Protein AF-A0A8T5VHR9-F1 (afdb_monomer_lite)

Radius of gyration: 19.84 Å; chains: 1; bounding box: 60×41×48 Å

Structure (mmCIF, N/CA/C/O backbone):
data_AF-A0A8T5VHR9-F1
#
_entry.id   AF-A0A8T5VHR9-F1
#
loop_
_atom_site.group_PDB
_atom_site.id
_atom_site.type_symbol
_atom_site.label_atom_id
_atom_site.label_alt_id
_atom_site.label_comp_id
_atom_site.label_asym_id
_atom_site.label_entity_id
_atom_site.label_seq_id
_atom_site.pdbx_PDB_ins_code
_atom_site.Cartn_x
_atom_site.Cartn_y
_atom_site.Cartn_z
_atom_site.occupancy
_atom_site.B_iso_or_equiv
_atom_site.auth_seq_id
_atom_site.auth_comp_id
_atom_site.auth_asym_id
_atom_site.auth_atom_id
_atom_site.pdbx_PDB_model_num
ATOM 1 N N . MET A 1 1 ? 22.577 -17.891 -25.801 1.00 54.56 1 MET A N 1
ATOM 2 C CA . MET A 1 1 ? 22.037 -17.979 -24.421 1.00 54.56 1 MET A CA 1
ATOM 3 C C . MET A 1 1 ? 21.304 -16.721 -23.945 1.00 54.56 1 MET A C 1
ATOM 5 O O . MET A 1 1 ? 20.215 -16.879 -23.424 1.00 54.56 1 MET A O 1
ATOM 9 N N . ARG A 1 2 ? 21.799 -15.483 -24.141 1.00 61.97 2 ARG A N 1
ATOM 10 C CA . ARG A 1 2 ? 21.153 -14.271 -23.569 1.00 61.97 2 ARG A CA 1
ATOM 11 C C . ARG A 1 2 ? 19.697 -14.005 -24.003 1.00 61.97 2 ARG A C 1
ATOM 13 O O . ARG A 1 2 ? 18.908 -13.608 -23.161 1.00 61.97 2 ARG A O 1
ATOM 20 N N . LYS A 1 3 ? 19.306 -14.286 -25.258 1.00 63.34 3 LYS A N 1
ATOM 21 C CA . LYS A 1 3 ? 17.891 -14.186 -25.691 1.00 63.34 3 LYS A CA 1
ATOM 22 C C . LYS A 1 3 ? 16.967 -15.199 -24.999 1.00 63.34 3 LYS A C 1
ATOM 24 O O . LYS A 1 3 ? 15.803 -14.894 -24.806 1.00 63.34 3 LYS A O 1
ATOM 29 N N . ALA A 1 4 ? 17.483 -16.370 -24.618 1.00 76.88 4 ALA A N 1
ATOM 30 C CA . ALA A 1 4 ? 16.693 -17.409 -23.953 1.00 76.88 4 ALA A CA 1
ATOM 31 C C . ALA A 1 4 ? 16.424 -17.102 -22.468 1.00 76.88 4 ALA A C 1
ATOM 33 O O . ALA A 1 4 ? 15.524 -17.688 -21.886 1.00 76.88 4 ALA A O 1
ATOM 34 N N . LEU A 1 5 ? 17.206 -16.199 -21.862 1.00 82.75 5 LEU A N 1
ATOM 35 C CA . LEU A 1 5 ? 17.073 -15.795 -20.456 1.00 82.75 5 LEU A CA 1
ATOM 36 C C . LEU A 1 5 ? 16.328 -14.459 -20.282 1.00 82.75 5 LEU A C 1
ATOM 38 O O . LEU A 1 5 ? 16.150 -14.003 -19.157 1.00 82.75 5 LEU A O 1
ATOM 42 N N . GLY A 1 6 ? 15.949 -13.807 -21.385 1.00 79.88 6 GLY A N 1
ATOM 43 C CA . GLY A 1 6 ? 15.181 -12.565 -21.370 1.00 79.88 6 GLY A CA 1
ATOM 44 C C . GLY A 1 6 ? 13.677 -12.816 -21.279 1.00 79.88 6 GLY A C 1
ATOM 45 O O . GLY A 1 6 ? 13.203 -13.930 -21.494 1.00 79.88 6 GLY A O 1
ATOM 46 N N . LEU A 1 7 ? 12.922 -11.758 -20.988 1.00 85.50 7 LEU A N 1
ATOM 47 C CA . LEU A 1 7 ? 11.463 -11.805 -21.046 1.00 85.50 7 LEU A CA 1
ATOM 48 C C . LEU A 1 7 ? 10.979 -12.065 -22.483 1.00 85.50 7 LEU A C 1
ATOM 50 O O . LEU A 1 7 ? 11.652 -11.645 -23.434 1.00 85.50 7 LEU A O 1
ATOM 54 N N . PRO A 1 8 ? 9.818 -12.722 -22.662 1.00 88.19 8 PRO A N 1
ATOM 55 C CA . PRO A 1 8 ? 9.234 -12.902 -23.985 1.00 88.19 8 PRO A CA 1
ATOM 56 C C . PRO A 1 8 ? 8.971 -11.553 -24.669 1.00 88.19 8 PRO A C 1
ATOM 58 O O . PRO A 1 8 ? 8.753 -10.530 -24.022 1.00 88.19 8 PRO A O 1
ATOM 61 N N . GLN A 1 9 ? 8.982 -11.532 -25.999 1.00 85.94 9 GLN A N 1
ATOM 62 C CA . GLN A 1 9 ? 8.641 -10.312 -26.731 1.00 85.94 9 GLN A CA 1
ATOM 63 C C . GLN A 1 9 ? 7.151 -9.983 -26.564 1.00 85.94 9 GLN A C 1
ATOM 65 O O . GLN A 1 9 ? 6.314 -10.881 -26.541 1.00 85.94 9 GLN A O 1
ATOM 70 N N . GLY A 1 10 ? 6.826 -8.691 -26.460 1.00 87.44 10 GLY A N 1
ATOM 71 C CA . GLY A 1 10 ? 5.441 -8.212 -26.409 1.00 87.44 10 GLY A CA 1
ATOM 72 C C . GLY A 1 10 ? 4.738 -8.313 -25.049 1.00 87.44 10 GLY A C 1
ATOM 73 O O . GLY A 1 10 ? 3.550 -8.027 -24.986 1.00 87.44 10 GLY A O 1
ATOM 74 N N . VAL A 1 11 ? 5.431 -8.671 -23.958 1.00 87.69 11 VAL A N 1
ATOM 75 C CA . VAL A 1 11 ? 4.802 -8.816 -22.621 1.00 87.69 11 VAL A CA 1
ATOM 76 C C . VAL A 1 11 ? 4.661 -7.510 -21.825 1.00 87.69 11 VAL A C 1
ATOM 78 O O . VAL A 1 11 ? 4.202 -7.532 -20.688 1.00 87.69 11 VAL A O 1
ATOM 81 N N . GLY A 1 12 ? 5.052 -6.373 -22.407 1.00 88.12 12 GLY A N 1
ATOM 82 C CA . GLY A 1 12 ? 5.019 -5.069 -21.742 1.00 88.12 12 GLY A CA 1
ATOM 83 C C . GLY A 1 12 ? 6.159 -4.848 -20.740 1.00 88.12 12 GLY A C 1
ATOM 84 O O . GLY A 1 12 ? 7.158 -5.573 -20.726 1.00 88.12 12 GLY A O 1
ATOM 85 N N . PHE A 1 13 ? 6.027 -3.797 -19.926 1.00 90.88 13 PHE A N 1
ATOM 86 C CA . PHE A 1 13 ? 7.014 -3.444 -18.907 1.00 90.88 13 PHE A CA 1
ATOM 87 C C . PHE A 1 13 ? 6.935 -4.398 -17.711 1.00 90.88 13 PHE A C 1
ATOM 89 O O . PHE A 1 13 ? 5.853 -4.781 -17.271 1.00 90.88 13 PHE A O 1
ATOM 96 N N . CYS A 1 14 ? 8.087 -4.764 -17.153 1.00 91.75 14 CYS A N 1
ATOM 97 C CA . CYS A 1 14 ? 8.162 -5.638 -15.988 1.00 91.75 14 CYS A CA 1
ATOM 98 C C . CYS A 1 14 ? 8.602 -4.863 -14.757 1.00 91.75 14 CYS A C 1
ATOM 100 O O . CYS A 1 14 ? 9.619 -4.175 -14.774 1.00 91.75 14 CYS A O 1
ATOM 102 N N . VAL A 1 15 ? 7.861 -5.033 -13.665 1.00 95.56 15 VAL A N 1
ATOM 103 C CA . VAL A 1 15 ? 8.207 -4.423 -12.383 1.00 95.56 15 VAL A CA 1
ATOM 104 C C . VAL A 1 15 ? 9.121 -5.373 -11.607 1.00 95.56 15 VAL A C 1
ATOM 106 O O . VAL A 1 15 ? 8.668 -6.446 -11.199 1.00 95.56 15 VAL A O 1
ATOM 109 N N . PRO A 1 16 ? 10.401 -5.024 -11.390 1.00 93.88 16 PRO A N 1
ATOM 110 C CA . PRO A 1 16 ? 11.310 -5.891 -10.661 1.00 93.88 16 PRO A CA 1
ATOM 111 C C . PRO A 1 16 ? 10.926 -5.917 -9.181 1.00 93.88 16 PRO A C 1
ATOM 113 O O . PRO A 1 16 ? 10.734 -4.875 -8.555 1.00 93.88 16 PRO A O 1
ATOM 116 N N . VAL A 1 17 ? 10.857 -7.116 -8.604 1.00 97.44 17 VAL A N 1
ATOM 117 C CA . VAL A 1 17 ? 10.704 -7.311 -7.158 1.00 97.44 17 VAL A CA 1
ATOM 118 C C . VAL A 1 17 ? 11.954 -8.033 -6.655 1.00 97.44 17 VAL A C 1
ATOM 120 O O . VAL A 1 17 ? 12.218 -9.154 -7.097 1.00 97.44 17 VAL A O 1
ATOM 123 N N . PRO A 1 18 ? 12.759 -7.419 -5.769 1.00 97.25 18 PRO A N 1
ATOM 124 C CA . PRO A 1 18 ? 13.959 -8.057 -5.243 1.00 97.25 18 PRO A CA 1
ATOM 125 C C . PRO A 1 18 ? 13.635 -9.382 -4.548 1.00 97.25 18 PRO A C 1
ATOM 127 O O . PRO A 1 18 ? 12.662 -9.470 -3.799 1.00 97.25 18 PRO A O 1
ATOM 130 N N . ARG A 1 19 ? 14.494 -10.396 -4.721 1.00 97.81 19 ARG A N 1
ATOM 131 C CA . ARG A 1 19 ? 14.364 -11.685 -4.018 1.00 97.81 19 ARG A CA 1
ATOM 132 C C . ARG A 1 19 ? 14.236 -11.495 -2.504 1.00 97.81 19 ARG A C 1
ATOM 134 O O . ARG A 1 19 ? 13.375 -12.111 -1.886 1.00 97.81 19 ARG A O 1
ATOM 141 N N . ASP A 1 20 ? 15.060 -10.621 -1.927 1.00 98.00 20 ASP A N 1
ATOM 142 C CA . ASP A 1 20 ? 15.030 -10.320 -0.492 1.00 98.00 20 ASP A CA 1
ATOM 143 C C . ASP A 1 20 ? 13.660 -9.817 -0.033 1.00 98.00 20 ASP A C 1
ATOM 145 O O . ASP A 1 20 ? 13.219 -10.170 1.056 1.00 98.00 20 ASP A O 1
ATOM 149 N N . LEU A 1 21 ? 12.985 -9.008 -0.860 1.00 98.38 21 LEU A N 1
ATOM 150 C CA . LEU A 1 21 ? 11.638 -8.533 -0.568 1.00 98.38 21 LEU A CA 1
ATOM 151 C C . LEU A 1 21 ? 10.648 -9.697 -0.643 1.00 98.38 21 LEU A C 1
ATOM 153 O O . LEU A 1 21 ? 9.900 -9.890 0.309 1.00 98.38 21 LEU A O 1
ATOM 157 N N . LEU A 1 22 ? 10.692 -10.515 -1.701 1.00 98.12 22 LEU A N 1
ATOM 158 C CA . LEU A 1 22 ? 9.798 -11.672 -1.872 1.00 98.12 22 LEU A CA 1
ATOM 159 C C . LEU A 1 22 ? 9.852 -12.660 -0.696 1.00 98.12 22 LEU A C 1
ATOM 161 O O . LEU A 1 22 ? 8.833 -13.250 -0.343 1.00 98.12 22 LEU A O 1
ATOM 165 N N . CYS A 1 23 ? 11.031 -12.835 -0.096 1.00 97.75 23 CYS A N 1
ATOM 166 C CA . CYS A 1 23 ? 11.245 -13.715 1.055 1.00 97.75 23 CYS A CA 1
ATOM 167 C C . CYS A 1 23 ? 11.178 -12.986 2.408 1.00 97.75 23 CYS A C 1
ATOM 169 O O . CYS A 1 23 ? 11.405 -13.609 3.444 1.00 97.75 23 CYS A O 1
ATOM 171 N N . SER A 1 24 ? 10.914 -11.677 2.423 1.00 98.44 24 SER A N 1
ATOM 172 C CA . SER A 1 24 ? 10.899 -10.895 3.660 1.00 98.44 24 SER A CA 1
ATOM 173 C C . SER A 1 24 ? 9.672 -11.212 4.522 1.00 98.44 24 SER A C 1
ATOM 175 O O . SER A 1 24 ? 8.595 -11.492 3.986 1.00 98.44 24 SER A O 1
ATOM 177 N N . PRO A 1 25 ? 9.768 -11.061 5.856 1.00 98.62 25 PRO A N 1
ATOM 178 C CA . PRO A 1 25 ? 8.603 -11.186 6.728 1.00 98.62 25 PRO A CA 1
ATOM 179 C C . PRO A 1 25 ? 7.481 -10.206 6.369 1.00 98.62 25 PRO A C 1
ATOM 181 O O . PR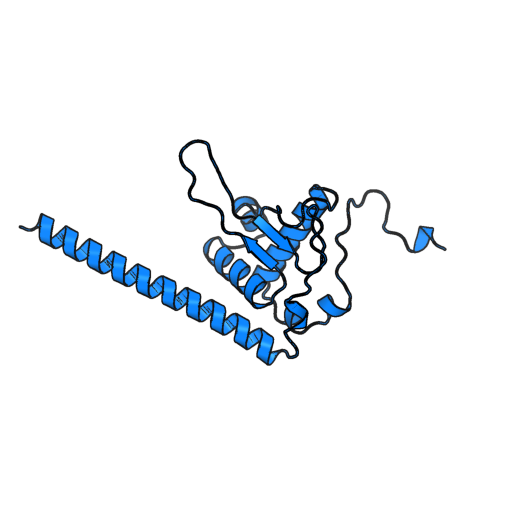O A 1 25 ? 6.308 -10.532 6.521 1.00 98.62 25 PRO A O 1
ATOM 184 N N . ALA A 1 26 ? 7.834 -9.019 5.862 1.00 98.50 26 ALA A N 1
ATOM 185 C CA . ALA A 1 26 ? 6.869 -8.017 5.432 1.00 98.50 26 ALA A CA 1
ATOM 186 C C . ALA A 1 26 ? 6.011 -8.516 4.259 1.00 98.50 26 ALA A C 1
ATOM 188 O O . ALA A 1 26 ? 4.790 -8.404 4.291 1.00 98.50 26 ALA A O 1
ATOM 189 N N . TRP A 1 27 ? 6.646 -9.101 3.241 1.00 98.50 27 TRP A N 1
ATOM 190 C CA . TRP A 1 27 ? 5.953 -9.602 2.055 1.00 98.50 27 TRP A CA 1
ATOM 191 C C . TRP A 1 27 ? 5.121 -10.852 2.351 1.00 98.50 27 TRP A C 1
ATOM 193 O O . TRP A 1 27 ? 3.999 -10.984 1.867 1.00 98.50 27 TRP A O 1
ATOM 203 N N . LEU A 1 28 ? 5.648 -11.756 3.178 1.00 98.19 28 LEU A N 1
ATOM 204 C CA . LEU A 1 28 ? 4.966 -13.002 3.534 1.00 98.19 28 LEU A CA 1
ATOM 205 C C . LEU A 1 28 ? 3.744 -12.784 4.441 1.00 98.19 28 LEU A C 1
ATOM 207 O O . LEU A 1 28 ? 2.820 -13.590 4.410 1.00 98.19 28 LEU A O 1
ATOM 211 N N . ALA A 1 29 ? 3.709 -11.699 5.219 1.00 98.19 29 ALA A N 1
ATOM 212 C CA . ALA A 1 29 ? 2.596 -11.386 6.117 1.00 98.19 29 ALA A CA 1
ATOM 213 C C . ALA A 1 29 ? 1.382 -10.731 5.427 1.00 98.19 29 ALA A C 1
ATOM 215 O O . ALA A 1 29 ? 0.367 -10.501 6.086 1.00 98.19 29 ALA A O 1
ATOM 216 N N . MET A 1 30 ? 1.477 -10.399 4.135 1.00 98.19 30 MET A N 1
ATOM 217 C CA . MET A 1 30 ? 0.414 -9.696 3.415 1.00 98.19 30 MET A CA 1
ATOM 218 C C . MET A 1 30 ? -0.867 -10.521 3.294 1.00 98.19 30 MET A C 1
ATOM 220 O O . MET A 1 30 ? -0.855 -11.695 2.925 1.00 98.19 30 MET A O 1
ATOM 224 N N . SER A 1 31 ? -2.000 -9.857 3.488 1.00 97.50 31 SER A N 1
ATOM 225 C CA . SER A 1 31 ? -3.310 -10.368 3.113 1.00 97.50 31 SER A CA 1
ATOM 226 C C . SER A 1 31 ? -3.498 -10.373 1.592 1.00 97.50 31 SER A C 1
ATOM 228 O O . SER A 1 31 ? -2.884 -9.599 0.855 1.00 97.50 31 SER A O 1
ATOM 230 N N . ASP A 1 32 ? -4.436 -11.189 1.108 1.00 97.00 32 ASP A N 1
ATOM 231 C CA . ASP A 1 32 ? -4.854 -11.200 -0.304 1.00 97.00 32 ASP A CA 1
ATOM 232 C C . ASP A 1 32 ? -5.289 -9.806 -0.804 1.00 97.00 32 ASP A C 1
ATOM 234 O O . ASP A 1 32 ? -4.998 -9.414 -1.933 1.00 97.00 32 ASP A O 1
ATOM 238 N N . GLN A 1 33 ? -5.946 -9.015 0.050 1.00 97.06 33 GLN A N 1
ATOM 239 C CA . GLN A 1 33 ? -6.397 -7.669 -0.313 1.00 97.06 33 GLN A CA 1
ATOM 240 C C . GLN A 1 33 ? -5.221 -6.694 -0.444 1.00 97.06 33 GLN A C 1
ATOM 242 O O . GLN A 1 33 ? -5.214 -5.863 -1.352 1.00 97.06 33 GLN A O 1
ATOM 247 N N . CYS A 1 34 ? -4.224 -6.805 0.436 1.00 97.81 34 CYS A N 1
ATOM 248 C CA . CYS A 1 34 ? -2.976 -6.052 0.336 1.00 97.81 34 CYS A CA 1
ATOM 249 C C . CYS A 1 34 ? -2.209 -6.432 -0.936 1.00 97.81 34 CYS A C 1
ATOM 251 O O . CYS A 1 34 ? -1.774 -5.554 -1.683 1.00 97.81 34 CYS A O 1
ATOM 253 N N . ARG A 1 35 ? -2.147 -7.731 -1.259 1.00 97.25 35 ARG A N 1
ATOM 254 C CA . ARG A 1 35 ? -1.493 -8.197 -2.482 1.00 97.25 35 ARG A CA 1
ATOM 255 C C . ARG A 1 35 ? -2.161 -7.652 -3.746 1.00 97.25 35 ARG A C 1
ATOM 257 O O . ARG A 1 35 ? -1.469 -7.111 -4.600 1.00 97.25 35 ARG A O 1
ATOM 264 N N . LYS A 1 36 ? -3.496 -7.682 -3.822 1.00 97.62 36 LYS A N 1
ATOM 265 C CA . LYS A 1 36 ? -4.265 -7.098 -4.940 1.00 97.62 36 LYS A CA 1
ATOM 266 C C . LYS A 1 36 ? -4.012 -5.604 -5.126 1.00 97.62 36 LYS A C 1
ATOM 268 O O . LYS A 1 36 ? -3.947 -5.138 -6.263 1.00 97.62 36 LYS A O 1
ATOM 273 N N . LEU A 1 37 ? -3.865 -4.857 -4.029 1.00 98.25 37 LEU A N 1
ATOM 274 C CA . LEU A 1 37 ? -3.491 -3.444 -4.081 1.00 98.25 37 LEU A CA 1
ATOM 275 C C . LEU A 1 37 ? -2.093 -3.269 -4.686 1.00 98.25 37 LEU A C 1
ATOM 277 O O . LEU A 1 37 ? -1.920 -2.442 -5.576 1.00 98.25 37 LEU A O 1
ATOM 281 N N . ILE A 1 38 ? -1.110 -4.048 -4.234 1.00 98.12 38 ILE A N 1
ATOM 282 C CA . ILE A 1 38 ? 0.264 -3.974 -4.747 1.00 98.12 38 ILE A CA 1
ATOM 283 C C . ILE A 1 38 ? 0.317 -4.362 -6.223 1.00 98.12 38 ILE A C 1
ATOM 285 O O . ILE A 1 38 ? 0.912 -3.633 -7.009 1.00 98.12 38 ILE A O 1
ATOM 289 N N . ASP A 1 39 ? -0.368 -5.432 -6.626 1.00 97.50 39 ASP A N 1
ATOM 290 C CA . ASP A 1 39 ? -0.433 -5.853 -8.026 1.00 97.50 39 ASP A CA 1
ATOM 291 C C . ASP A 1 39 ? -1.089 -4.770 -8.909 1.00 97.50 39 ASP A C 1
ATOM 293 O O . ASP A 1 39 ? -0.670 -4.549 -10.048 1.00 97.50 39 ASP A O 1
ATOM 297 N N . ALA A 1 40 ? -2.091 -4.047 -8.389 1.00 97.88 40 ALA A N 1
ATOM 298 C CA . ALA A 1 40 ? -2.689 -2.905 -9.081 1.00 97.88 40 ALA A CA 1
ATOM 299 C C . ALA A 1 40 ? -1.692 -1.752 -9.259 1.00 97.88 40 ALA A C 1
ATOM 301 O O . ALA A 1 40 ? -1.594 -1.203 -10.353 1.00 97.88 40 ALA A O 1
ATOM 302 N N . LEU A 1 41 ? -0.921 -1.423 -8.218 1.00 98.25 41 LEU A N 1
ATOM 303 C CA . LEU A 1 41 ? 0.111 -0.384 -8.281 1.00 98.25 41 LEU A CA 1
ATOM 304 C C . LEU A 1 41 ? 1.272 -0.773 -9.201 1.00 98.25 41 LEU A C 1
ATOM 306 O O . LEU A 1 41 ? 1.772 0.068 -9.940 1.00 98.25 41 LEU A O 1
ATOM 310 N N . MET A 1 42 ? 1.681 -2.042 -9.199 1.00 98.19 42 MET A N 1
ATOM 311 C CA . MET A 1 42 ? 2.677 -2.559 -10.138 1.00 98.19 42 MET A CA 1
ATOM 312 C C . MET A 1 42 ? 2.169 -2.482 -11.582 1.00 98.19 42 MET A C 1
ATOM 314 O O . MET A 1 42 ? 2.942 -2.145 -12.471 1.00 98.19 42 MET A O 1
ATOM 318 N N . THR A 1 43 ? 0.878 -2.745 -11.814 1.00 97.00 43 THR A N 1
ATOM 319 C CA . THR A 1 43 ? 0.285 -2.596 -13.153 1.00 97.00 43 THR A CA 1
ATOM 320 C C . THR A 1 43 ? 0.294 -1.136 -13.594 1.00 97.00 43 THR A C 1
ATOM 322 O O . THR A 1 43 ? 0.835 -0.847 -14.648 1.00 97.00 43 THR A O 1
ATOM 325 N N . GLU A 1 44 ? -0.192 -0.211 -12.758 1.00 97.50 44 GLU A N 1
ATOM 326 C CA . GLU A 1 44 ? -0.150 1.233 -13.047 1.00 97.50 44 GLU A CA 1
ATOM 327 C C . GLU A 1 44 ? 1.285 1.693 -13.352 1.00 97.50 44 GLU A C 1
ATOM 329 O O . GLU A 1 44 ? 1.532 2.431 -14.298 1.00 97.50 44 GLU A O 1
ATOM 334 N N . HIS A 1 45 ? 2.264 1.223 -12.576 1.00 97.44 45 HIS A N 1
ATOM 335 C CA . HIS A 1 45 ? 3.666 1.551 -12.811 1.00 97.44 45 HIS A CA 1
ATOM 336 C C . HIS A 1 45 ? 4.176 1.022 -14.159 1.00 97.44 45 HIS A C 1
ATOM 338 O O . HIS A 1 45 ? 4.903 1.731 -14.855 1.00 97.44 45 HIS A O 1
ATOM 344 N N . ALA A 1 46 ? 3.793 -0.201 -14.530 1.00 96.31 46 ALA A N 1
ATOM 345 C CA . ALA A 1 46 ? 4.132 -0.798 -15.817 1.00 96.31 46 ALA A CA 1
ATOM 346 C C . ALA A 1 46 ? 3.446 -0.087 -16.994 1.00 96.31 46 ALA A C 1
ATOM 348 O O . ALA A 1 46 ? 4.092 0.124 -18.020 1.00 96.31 46 ALA A O 1
ATOM 349 N N . ASP A 1 47 ? 2.191 0.337 -16.828 1.00 95.31 47 ASP A N 1
ATOM 350 C CA . ASP A 1 47 ? 1.431 1.096 -17.829 1.00 95.31 47 ASP A CA 1
ATOM 351 C C . ASP A 1 47 ? 2.102 2.448 -18.136 1.00 95.31 47 ASP A C 1
ATOM 353 O O . ASP A 1 47 ? 2.105 2.895 -19.282 1.00 95.31 47 ASP A O 1
ATOM 357 N N . HIS A 1 48 ? 2.767 3.053 -17.144 1.00 95.00 48 HIS A N 1
ATOM 358 C CA . HIS A 1 48 ? 3.590 4.264 -17.306 1.00 95.00 48 HIS A CA 1
ATOM 359 C C . HIS A 1 48 ? 5.064 3.978 -17.639 1.00 95.00 48 HIS A C 1
ATOM 361 O O . HIS A 1 48 ? 5.932 4.830 -17.438 1.00 95.00 48 HIS A O 1
ATOM 367 N N . GLY A 1 49 ? 5.390 2.766 -18.098 1.00 93.31 49 GLY A N 1
ATOM 368 C CA . GLY A 1 49 ? 6.744 2.393 -18.521 1.00 93.31 49 GLY A CA 1
ATOM 369 C C . GLY A 1 49 ? 7.796 2.420 -17.408 1.00 93.31 49 GLY A C 1
ATOM 370 O O . GLY A 1 49 ? 8.987 2.496 -17.699 1.00 93.31 49 GLY A O 1
ATOM 371 N N . GLY A 1 50 ? 7.374 2.382 -16.143 1.00 93.19 50 GLY A N 1
ATOM 372 C CA . GLY A 1 50 ? 8.267 2.388 -14.989 1.00 93.19 50 GLY A CA 1
ATOM 373 C C . GLY A 1 50 ? 8.710 3.771 -14.502 1.00 93.19 50 GLY A C 1
ATOM 374 O O . GLY A 1 50 ? 9.608 3.857 -13.666 1.00 93.19 50 GLY A O 1
ATOM 375 N N . PHE A 1 51 ? 8.095 4.856 -14.984 1.00 94.06 51 PHE A N 1
ATOM 376 C CA . PHE A 1 51 ? 8.550 6.224 -14.698 1.00 94.06 51 PHE A CA 1
ATOM 377 C C . PHE A 1 51 ? 7.685 7.003 -13.709 1.00 94.06 51 PHE A C 1
ATOM 379 O O . PHE A 1 51 ? 7.978 8.156 -13.467 1.00 94.06 51 PHE A O 1
ATOM 386 N N . GLU A 1 52 ? 6.633 6.433 -13.125 1.00 95.94 52 GLU A N 1
ATOM 387 C CA . GLU A 1 52 ? 5.695 7.211 -12.284 1.00 95.94 52 GLU A CA 1
ATOM 388 C C . GLU A 1 52 ? 5.621 6.716 -10.831 1.00 95.94 52 GLU A C 1
ATOM 390 O O . GLU A 1 52 ? 4.641 6.949 -10.120 1.00 95.94 52 GLU A O 1
ATOM 395 N N . ASN A 1 53 ? 6.645 6.001 -10.350 1.00 97.62 53 ASN A N 1
ATOM 396 C CA . ASN A 1 53 ? 6.665 5.586 -8.947 1.00 97.62 53 ASN A CA 1
ATOM 397 C C . ASN A 1 53 ? 6.683 6.815 -8.020 1.00 97.62 53 ASN A C 1
ATOM 399 O O . ASN A 1 53 ? 7.515 7.700 -8.187 1.00 97.62 53 ASN A O 1
ATOM 403 N N . GLY A 1 54 ? 5.772 6.860 -7.044 1.00 96.19 54 GLY A N 1
ATOM 404 C CA . GLY A 1 54 ? 5.500 8.054 -6.229 1.00 96.19 54 GLY A CA 1
ATOM 405 C C . GLY A 1 54 ? 4.224 8.795 -6.636 1.00 96.19 54 GLY A C 1
ATOM 406 O O . GLY A 1 54 ? 3.550 9.359 -5.776 1.00 96.19 54 GLY A O 1
ATOM 407 N N . ASN A 1 55 ? 3.830 8.693 -7.908 1.00 96.38 55 ASN A N 1
ATOM 408 C CA . ASN A 1 55 ? 2.619 9.297 -8.475 1.00 96.38 55 ASN A CA 1
ATOM 409 C C . ASN A 1 55 ? 1.553 8.265 -8.868 1.00 96.38 55 ASN A C 1
ATOM 411 O O . ASN A 1 55 ? 0.534 8.623 -9.470 1.00 96.38 55 ASN A O 1
ATOM 415 N N . LEU A 1 56 ? 1.766 6.991 -8.525 1.00 97.38 56 LEU A N 1
ATOM 416 C CA . LEU A 1 56 ? 0.876 5.895 -8.895 1.00 97.38 56 LEU A CA 1
ATOM 417 C C . LEU A 1 56 ? -0.512 6.126 -8.313 1.00 97.38 56 LEU A C 1
ATOM 419 O O . LEU A 1 56 ? -0.650 6.530 -7.157 1.00 97.38 56 LEU A O 1
ATOM 423 N N . LYS A 1 57 ? -1.548 5.830 -9.094 1.00 96.38 57 LYS A N 1
ATOM 424 C CA . LYS A 1 57 ? -2.943 5.967 -8.678 1.00 96.38 57 LYS A CA 1
ATOM 425 C C . LYS A 1 57 ? -3.584 4.592 -8.622 1.00 96.38 57 LYS A C 1
ATOM 427 O O . LYS A 1 57 ? -3.355 3.739 -9.466 1.00 96.38 57 LYS A O 1
ATOM 432 N N . ALA A 1 58 ? -4.449 4.408 -7.634 1.00 95.25 58 ALA A N 1
ATOM 433 C CA . ALA A 1 58 ? -5.283 3.220 -7.520 1.00 95.25 58 ALA A CA 1
ATOM 434 C C . ALA A 1 58 ? -6.751 3.650 -7.398 1.00 95.25 58 ALA A C 1
ATOM 436 O O . ALA A 1 58 ? -7.281 3.740 -6.283 1.00 95.25 58 ALA A O 1
ATOM 437 N N . PRO A 1 59 ? -7.411 3.998 -8.522 1.00 93.12 59 PRO A N 1
ATOM 438 C CA . PRO A 1 59 ? -8.826 4.338 -8.514 1.00 93.12 59 PRO A CA 1
ATOM 439 C C . PRO A 1 59 ? -9.657 3.212 -7.896 1.00 93.12 59 PRO A C 1
ATOM 441 O O . PRO A 1 59 ? -9.364 2.029 -8.073 1.00 93.12 59 PRO A O 1
ATOM 444 N N . TYR A 1 60 ? -10.722 3.585 -7.185 1.00 92.50 60 TYR A N 1
ATOM 445 C CA . TYR A 1 60 ? -11.597 2.617 -6.522 1.00 92.50 60 TYR A CA 1
ATOM 446 C C . TYR A 1 60 ? -12.160 1.591 -7.509 1.00 92.50 60 TYR A C 1
ATOM 448 O O . TYR A 1 60 ? -12.152 0.404 -7.198 1.00 92.50 60 TYR A O 1
ATOM 456 N N . ASP A 1 61 ? -12.567 2.030 -8.700 1.00 93.06 61 ASP A N 1
ATOM 457 C CA . ASP A 1 61 ? -13.141 1.155 -9.724 1.00 93.06 61 ASP A CA 1
ATOM 458 C C . ASP A 1 61 ? -12.119 0.127 -10.229 1.00 93.06 61 ASP A C 1
ATOM 460 O O . ASP A 1 61 ? -12.442 -1.054 -10.328 1.00 93.06 61 ASP A O 1
ATOM 464 N N . THR A 1 62 ? -10.859 0.531 -10.431 1.00 93.19 62 THR A N 1
ATOM 465 C CA . THR A 1 62 ? -9.758 -0.380 -10.790 1.00 93.19 62 THR A CA 1
ATOM 466 C C . THR A 1 62 ? -9.537 -1.441 -9.713 1.00 93.19 62 THR A C 1
ATOM 468 O O . THR A 1 62 ? -9.376 -2.623 -10.017 1.00 93.19 62 THR A O 1
ATOM 471 N N . LEU A 1 63 ? -9.557 -1.046 -8.438 1.00 95.94 63 LEU A N 1
ATOM 472 C CA . LEU A 1 63 ? -9.402 -1.982 -7.322 1.00 95.94 63 LEU A CA 1
ATOM 473 C C . LEU A 1 63 ? -10.612 -2.918 -7.186 1.00 95.94 63 LEU A C 1
ATOM 475 O O . LEU A 1 63 ? -10.449 -4.109 -6.915 1.00 95.94 63 LEU A O 1
ATOM 479 N N . GLN A 1 64 ? -11.827 -2.415 -7.411 1.00 96.00 64 GLN A N 1
ATOM 480 C CA . GLN A 1 64 ? -13.039 -3.235 -7.401 1.00 96.00 64 GLN A CA 1
ATOM 481 C C . GLN A 1 64 ? -13.074 -4.231 -8.562 1.00 96.00 64 GLN A C 1
ATOM 483 O O . GLN A 1 64 ? -13.426 -5.388 -8.339 1.00 96.00 64 GLN A O 1
ATOM 488 N N . ALA A 1 65 ? -12.648 -3.827 -9.761 1.00 94.50 65 ALA A N 1
ATOM 489 C CA . ALA A 1 65 ? -12.509 -4.715 -10.915 1.00 94.50 65 ALA A CA 1
ATOM 490 C C . ALA A 1 65 ? -11.511 -5.858 -10.652 1.00 94.50 65 ALA A C 1
ATOM 492 O O . ALA A 1 65 ? -11.675 -6.960 -11.166 1.00 94.50 65 ALA A O 1
ATOM 493 N N . ARG A 1 66 ? -10.525 -5.634 -9.774 1.00 93.62 66 ARG A N 1
ATOM 494 C CA . ARG A 1 66 ? -9.582 -6.653 -9.273 1.00 93.62 66 ARG A CA 1
ATOM 495 C C . ARG A 1 66 ? -10.123 -7.478 -8.096 1.00 93.62 66 ARG A C 1
ATOM 497 O O . ARG A 1 66 ? -9.384 -8.226 -7.458 1.00 93.62 66 ARG A O 1
ATOM 504 N N . GLY A 1 67 ? -11.411 -7.346 -7.783 1.00 94.50 67 GLY A N 1
ATOM 505 C CA . GLY A 1 67 ? -12.094 -8.124 -6.751 1.00 94.50 67 GLY A CA 1
ATOM 506 C C . GLY A 1 67 ? -11.901 -7.608 -5.324 1.00 94.50 67 GLY A C 1
ATOM 507 O O . GLY A 1 67 ? -12.181 -8.340 -4.371 1.00 94.50 67 GLY A O 1
ATOM 508 N N . MET A 1 68 ? -11.429 -6.370 -5.131 1.00 96.81 68 MET A N 1
ATOM 509 C CA . MET A 1 68 ? -11.381 -5.763 -3.799 1.00 96.81 68 MET A CA 1
ATOM 510 C C . MET A 1 68 ? -12.745 -5.200 -3.402 1.00 96.81 68 MET A C 1
ATOM 512 O O . MET A 1 68 ? -13.386 -4.452 -4.140 1.00 96.81 68 MET A O 1
ATOM 516 N N . ARG A 1 69 ? -13.182 -5.490 -2.174 1.00 94.69 69 ARG A N 1
ATOM 517 C CA . ARG A 1 69 ? -14.384 -4.853 -1.622 1.00 94.69 69 ARG A CA 1
ATOM 518 C C . ARG A 1 69 ? -14.057 -3.428 -1.197 1.00 94.69 69 ARG A C 1
ATOM 520 O O . ARG A 1 69 ? -13.089 -3.200 -0.475 1.00 94.69 69 ARG A O 1
ATOM 527 N N . ARG A 1 70 ? -14.929 -2.475 -1.536 1.00 93.44 70 ARG A N 1
ATOM 528 C CA . ARG A 1 70 ? -14.740 -1.047 -1.225 1.00 93.44 70 ARG A CA 1
ATOM 529 C C . ARG A 1 70 ? -14.432 -0.764 0.252 1.00 93.44 70 ARG A C 1
ATOM 531 O O . ARG A 1 70 ? -13.591 0.078 0.550 1.00 93.44 70 ARG A O 1
ATOM 538 N N . GLY A 1 71 ? -15.073 -1.489 1.172 1.00 93.56 71 GLY A N 1
ATOM 539 C CA . GLY A 1 71 ? -14.838 -1.360 2.618 1.00 93.56 71 GLY A CA 1
ATOM 540 C C . GLY A 1 71 ? -13.447 -1.810 3.089 1.00 93.56 71 GLY A C 1
ATOM 541 O O . GLY A 1 71 ? -12.983 -1.330 4.125 1.00 93.56 71 GLY A O 1
ATOM 542 N N . ASN A 1 72 ? -12.775 -2.667 2.313 1.00 95.12 72 ASN A N 1
ATOM 543 C CA . ASN A 1 72 ? -11.469 -3.248 2.635 1.00 95.12 72 ASN A CA 1
ATOM 544 C C . ASN A 1 72 ? -10.300 -2.465 2.028 1.00 95.12 72 ASN A C 1
ATOM 546 O O . ASN A 1 72 ? -9.176 -2.619 2.493 1.00 95.12 72 ASN A O 1
ATOM 550 N N . ILE A 1 73 ? -10.546 -1.601 1.034 1.00 96.25 73 ILE A N 1
ATOM 551 C CA . ILE A 1 73 ? -9.493 -0.836 0.343 1.00 96.25 73 ILE A CA 1
ATOM 552 C C . ILE A 1 73 ? -8.657 -0.019 1.335 1.00 96.25 73 ILE A C 1
ATOM 554 O O . ILE A 1 73 ? -7.432 -0.070 1.302 1.00 96.25 73 ILE A O 1
ATOM 558 N N . LEU A 1 74 ? -9.304 0.698 2.261 1.00 95.81 74 LEU A N 1
ATOM 559 C CA . LEU A 1 74 ? -8.577 1.481 3.264 1.00 95.81 74 LEU A CA 1
ATOM 560 C C . LEU A 1 74 ? -7.724 0.592 4.179 1.00 95.81 74 LEU A C 1
ATOM 562 O O . LEU A 1 74 ? -6.601 0.963 4.502 1.00 95.81 74 LEU A O 1
ATOM 566 N N . SER A 1 75 ? -8.240 -0.572 4.580 1.00 97.19 75 SER A N 1
ATOM 567 C CA . SER A 1 75 ? -7.485 -1.529 5.391 1.00 97.19 75 SER A CA 1
ATOM 568 C C . SER A 1 75 ? -6.263 -2.052 4.637 1.00 97.19 75 SER A C 1
ATOM 570 O O . SER A 1 75 ? -5.180 -2.031 5.202 1.00 97.19 75 SER A O 1
ATOM 572 N N . ALA A 1 76 ? -6.404 -2.405 3.356 1.00 97.94 76 ALA A N 1
ATOM 573 C CA . ALA A 1 76 ? -5.290 -2.848 2.516 1.00 97.94 76 ALA A CA 1
ATOM 574 C C . ALA A 1 76 ? -4.209 -1.764 2.350 1.00 97.94 76 ALA A C 1
ATOM 576 O O . ALA A 1 76 ? -3.023 -2.062 2.434 1.00 97.94 76 ALA A O 1
ATOM 577 N N . ILE A 1 77 ? -4.600 -0.494 2.181 1.00 98.00 77 ILE A N 1
ATOM 578 C CA . ILE A 1 77 ? -3.649 0.629 2.100 1.00 98.00 77 ILE A CA 1
ATOM 579 C C . ILE A 1 77 ? -2.873 0.790 3.413 1.00 98.00 77 ILE A C 1
ATOM 581 O O . ILE A 1 77 ? -1.657 0.975 3.396 1.00 98.00 77 ILE A O 1
ATOM 585 N N . LEU A 1 78 ? -3.566 0.745 4.555 1.00 98.31 78 LEU A N 1
ATOM 586 C CA . LEU A 1 78 ? -2.923 0.879 5.864 1.00 98.31 78 LEU A CA 1
ATOM 587 C C . LEU A 1 78 ? -2.037 -0.323 6.194 1.00 98.31 78 LEU A C 1
ATOM 589 O O . LEU A 1 78 ? -0.983 -0.142 6.792 1.00 98.31 78 LEU A O 1
ATOM 593 N N . GLU A 1 79 ? -2.440 -1.523 5.784 1.00 98.56 79 GLU A N 1
ATOM 594 C CA . GLU A 1 79 ? -1.639 -2.739 5.893 1.00 98.56 79 GLU A CA 1
ATOM 595 C C . GLU A 1 79 ? -0.345 -2.622 5.075 1.00 98.56 79 GLU A C 1
ATOM 597 O O . GLU A 1 79 ? 0.743 -2.772 5.628 1.00 98.56 79 GLU A O 1
ATOM 602 N N . ALA A 1 80 ? -0.445 -2.253 3.793 1.00 98.62 80 ALA A N 1
ATOM 603 C CA . ALA A 1 80 ? 0.711 -2.063 2.917 1.00 98.62 80 ALA A CA 1
ATOM 604 C C . ALA A 1 80 ? 1.686 -0.999 3.456 1.00 98.62 80 ALA A C 1
ATOM 606 O O . ALA A 1 80 ? 2.905 -1.175 3.375 1.00 98.62 80 ALA A O 1
ATOM 607 N N . LYS A 1 81 ? 1.147 0.071 4.062 1.00 98.69 81 LYS A N 1
ATOM 608 C CA . LYS A 1 81 ? 1.932 1.092 4.768 1.00 98.69 81 LYS A CA 1
ATOM 609 C C . LYS A 1 81 ? 2.606 0.549 6.023 1.00 98.69 81 LYS A C 1
ATOM 611 O O . LYS A 1 81 ? 3.787 0.796 6.236 1.00 98.69 81 LYS A O 1
ATOM 616 N N . ALA A 1 82 ? 1.880 -0.191 6.859 1.00 98.56 82 ALA A N 1
ATOM 617 C CA . ALA A 1 82 ? 2.419 -0.761 8.095 1.00 98.56 82 ALA A CA 1
ATOM 618 C C . ALA A 1 82 ? 3.570 -1.745 7.829 1.00 98.56 82 ALA A C 1
ATOM 620 O O . ALA A 1 82 ? 4.520 -1.820 8.611 1.00 98.56 82 ALA A O 1
ATOM 621 N N . LEU A 1 83 ? 3.496 -2.458 6.703 1.00 98.75 83 LEU A N 1
ATOM 622 C CA . LEU A 1 83 ? 4.532 -3.370 6.226 1.00 98.75 83 LEU A CA 1
ATOM 623 C C . LEU A 1 83 ? 5.707 -2.658 5.531 1.00 98.75 83 LEU A C 1
ATOM 625 O O . LEU A 1 83 ? 6.696 -3.308 5.202 1.00 98.75 83 LEU A O 1
ATOM 629 N N . GLY A 1 84 ? 5.627 -1.341 5.308 1.00 98.50 84 GLY A N 1
ATOM 630 C CA . GLY A 1 84 ? 6.673 -0.573 4.625 1.00 98.50 84 GLY A CA 1
ATOM 631 C C . GLY A 1 84 ? 6.852 -0.965 3.156 1.00 98.50 84 GLY A C 1
ATOM 632 O O . GLY A 1 84 ? 7.938 -0.802 2.603 1.00 98.50 84 GLY A O 1
ATOM 633 N N . ILE A 1 85 ? 5.818 -1.531 2.529 1.00 98.56 85 ILE A N 1
ATOM 634 C CA . ILE A 1 85 ? 5.833 -1.947 1.117 1.00 98.56 85 ILE A CA 1
ATOM 635 C C . ILE A 1 85 ? 5.357 -0.796 0.225 1.00 98.56 85 ILE A C 1
ATOM 637 O O . ILE A 1 85 ? 5.868 -0.599 -0.879 1.00 98.56 85 ILE A O 1
ATOM 641 N N . VAL A 1 86 ? 4.398 -0.015 0.727 1.00 98.50 86 VAL A N 1
ATOM 642 C CA . VAL A 1 86 ? 3.828 1.145 0.042 1.00 98.50 86 VAL A CA 1
ATOM 643 C C . VAL A 1 86 ? 3.861 2.353 0.963 1.00 98.50 86 VAL A C 1
ATOM 645 O O . VAL A 1 86 ? 3.458 2.255 2.117 1.00 98.50 86 VAL A O 1
ATOM 648 N N . ASP A 1 87 ? 4.233 3.509 0.428 1.00 98.00 87 ASP A N 1
ATOM 649 C CA . ASP A 1 87 ? 4.066 4.794 1.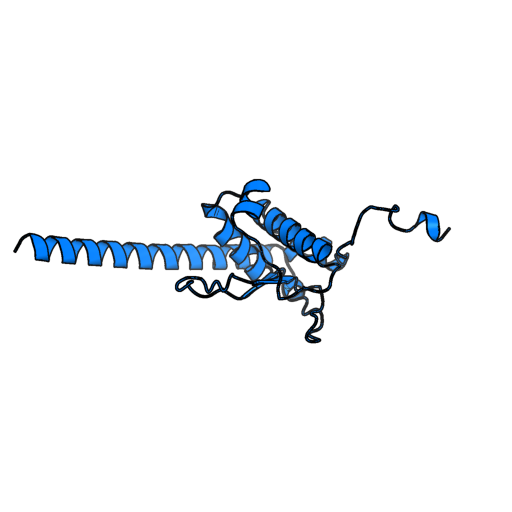101 1.00 98.00 87 ASP A CA 1
ATOM 650 C C . ASP A 1 87 ? 2.942 5.601 0.422 1.00 98.00 87 ASP A C 1
ATOM 652 O O . ASP A 1 87 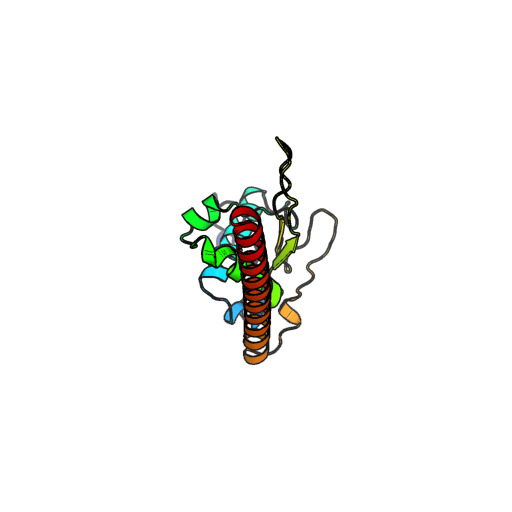? 3.099 6.050 -0.720 1.00 98.00 87 ASP A O 1
ATOM 656 N N . PRO A 1 88 ? 1.755 5.711 1.055 1.00 97.38 88 PRO A N 1
ATOM 657 C CA . PRO A 1 88 ? 0.625 6.442 0.503 1.00 97.38 88 PRO A CA 1
ATOM 658 C C . PRO A 1 88 ? 0.643 7.922 0.907 1.00 97.38 88 PRO A C 1
ATOM 660 O O . PRO A 1 88 ? 0.584 8.260 2.095 1.00 97.38 88 PRO A O 1
ATOM 663 N N . THR A 1 89 ? 0.530 8.802 -0.085 1.00 96.19 89 THR A N 1
ATOM 664 C CA . THR A 1 89 ? 0.261 10.231 0.110 1.00 96.19 89 THR A CA 1
ATOM 665 C C . THR A 1 89 ? -1.218 10.499 -0.120 1.00 96.19 89 THR A C 1
ATOM 667 O O . THR A 1 89 ? -1.776 10.242 -1.190 1.00 96.19 89 THR A O 1
ATOM 670 N N . ARG A 1 90 ? -1.895 10.996 0.917 1.00 90.12 90 ARG A N 1
ATOM 671 C CA . ARG A 1 90 ? -3.344 11.191 0.885 1.00 90.12 90 ARG A CA 1
ATOM 672 C C . ARG A 1 90 ? -3.717 12.379 0.000 1.00 90.12 90 ARG A C 1
ATOM 674 O O . ARG A 1 90 ? -3.233 13.486 0.206 1.00 90.12 90 ARG A O 1
ATOM 681 N N . GLY A 1 91 ? -4.662 12.151 -0.906 1.00 88.06 91 GLY A N 1
ATOM 682 C CA . GLY A 1 91 ? -5.270 13.210 -1.704 1.00 88.06 91 GLY A CA 1
ATOM 683 C C . GLY A 1 91 ? -6.131 14.178 -0.883 1.00 88.06 91 GLY A C 1
ATOM 684 O O . GLY A 1 91 ? -6.565 13.866 0.232 1.00 88.06 91 GLY A O 1
ATOM 685 N N . VAL A 1 92 ? -6.438 15.346 -1.450 1.00 85.19 92 VAL A N 1
ATOM 686 C CA . VAL A 1 92 ? -7.340 16.325 -0.821 1.00 85.19 92 VAL A CA 1
ATOM 687 C C . VAL A 1 92 ? -8.779 16.172 -1.310 1.00 85.19 92 VAL A C 1
ATOM 689 O O . VAL A 1 92 ? -9.047 15.639 -2.390 1.00 85.19 92 VAL A O 1
ATOM 692 N N . ARG A 1 93 ? -9.739 16.644 -0.501 1.00 78.38 93 ARG A N 1
ATOM 693 C CA . ARG A 1 93 ? -11.144 16.714 -0.929 1.00 78.38 93 ARG A CA 1
ATOM 694 C C . ARG A 1 93 ? -11.231 17.530 -2.216 1.00 78.38 93 ARG A C 1
ATOM 696 O O . ARG A 1 93 ? -10.688 18.627 -2.293 1.00 78.38 93 ARG A O 1
ATOM 703 N N . SER A 1 94 ? -11.921 16.982 -3.208 1.00 76.31 94 SER A N 1
ATOM 704 C CA . SER A 1 94 ? -12.155 17.681 -4.466 1.00 76.31 94 SER A CA 1
ATOM 705 C C . SER A 1 94 ? -13.152 18.819 -4.255 1.00 76.31 94 SER A C 1
ATOM 707 O O . SER A 1 94 ? -14.206 18.606 -3.656 1.00 76.31 94 SER A O 1
ATOM 709 N N . TYR A 1 95 ? -12.822 20.006 -4.760 1.00 73.50 95 TYR A N 1
ATOM 710 C CA . TYR A 1 95 ? -13.736 21.142 -4.872 1.00 73.50 95 TYR A CA 1
ATOM 711 C C . TYR A 1 95 ? -13.965 21.412 -6.362 1.00 73.50 95 TYR A C 1
ATOM 713 O O . TYR A 1 95 ? -13.037 21.785 -7.083 1.00 73.50 95 TYR A O 1
ATOM 721 N N . GLY A 1 96 ? -15.190 21.172 -6.837 1.00 73.62 96 GLY A N 1
ATOM 722 C CA . GLY A 1 96 ? -15.527 21.281 -8.259 1.00 73.62 96 GLY A CA 1
ATOM 723 C C . GLY A 1 96 ? -14.730 20.302 -9.131 1.00 73.62 96 GLY A C 1
ATOM 724 O O . GLY A 1 96 ? -14.666 19.107 -8.838 1.00 73.62 96 GLY A O 1
ATOM 725 N N . SER A 1 97 ? -14.117 20.807 -10.204 1.00 70.31 97 SER A N 1
ATOM 726 C CA . SER A 1 97 ? -13.345 20.010 -11.171 1.00 70.31 97 SER A CA 1
ATOM 727 C C . SER A 1 97 ? -11.945 19.611 -10.687 1.00 70.31 97 SER A C 1
ATOM 729 O O . SER A 1 97 ? -11.349 18.689 -11.245 1.00 70.31 97 SER A O 1
ATOM 731 N N . ARG A 1 98 ? -11.409 20.255 -9.640 1.00 68.44 98 ARG A N 1
ATOM 732 C CA . ARG A 1 98 ? -10.066 19.955 -9.122 1.00 68.44 98 ARG A CA 1
ATOM 733 C C . ARG A 1 98 ? -10.102 18.699 -8.259 1.00 68.44 98 ARG A C 1
ATOM 735 O O . ARG A 1 98 ? -10.626 18.713 -7.143 1.00 68.44 98 ARG A O 1
ATOM 742 N N . LYS A 1 99 ? -9.507 17.620 -8.767 1.00 76.12 99 LYS A N 1
ATOM 743 C CA . LYS A 1 99 ? -9.333 16.352 -8.052 1.00 76.12 99 LYS A CA 1
ATOM 744 C C . LYS A 1 99 ? -7.853 16.136 -7.757 1.00 76.12 99 LYS A C 1
ATOM 746 O O . LYS A 1 99 ? -7.055 16.050 -8.681 1.00 76.12 99 LYS A O 1
ATOM 751 N N . ALA A 1 100 ? -7.509 16.008 -6.481 1.00 85.94 100 ALA A N 1
ATOM 752 C CA . ALA A 1 100 ? -6.199 15.539 -6.047 1.00 85.94 100 ALA A CA 1
ATOM 753 C C . ALA A 1 100 ? -6.388 14.145 -5.433 1.00 85.94 100 ALA A C 1
ATOM 755 O O . ALA A 1 100 ? -6.746 14.052 -4.256 1.00 85.94 100 ALA A O 1
ATOM 756 N N . PRO A 1 101 ? -6.278 13.067 -6.230 1.00 91.12 101 PRO A N 1
ATOM 757 C CA . PRO A 1 101 ? -6.389 11.710 -5.710 1.00 91.12 101 PRO A CA 1
ATOM 758 C C . PRO A 1 101 ? -5.213 11.385 -4.783 1.00 91.12 101 PRO A C 1
ATOM 760 O O . PRO A 1 101 ? -4.200 12.080 -4.777 1.00 91.12 101 PRO A O 1
ATOM 763 N N . SER A 1 102 ? -5.350 10.318 -3.996 1.00 94.56 102 SER A N 1
ATOM 764 C CA . SER A 1 102 ? -4.193 9.753 -3.302 1.00 94.56 102 SER A CA 1
ATOM 765 C C . SER A 1 102 ? -3.213 9.174 -4.314 1.00 94.56 102 SER A C 1
ATOM 767 O O . SER A 1 102 ? -3.639 8.564 -5.299 1.00 94.56 102 SER A O 1
ATOM 769 N N . VAL A 1 103 ? -1.927 9.344 -4.030 1.00 97.00 103 VAL A N 1
ATOM 770 C CA . VAL A 1 103 ? -0.829 8.775 -4.811 1.00 97.00 103 VAL A CA 1
ATOM 771 C C . VAL A 1 103 ? -0.008 7.824 -3.953 1.00 97.00 103 VAL A C 1
ATOM 773 O O . VAL A 1 103 ? -0.031 7.911 -2.721 1.00 97.00 103 VAL A O 1
ATOM 776 N N . TYR A 1 104 ? 0.671 6.885 -4.598 1.00 98.19 104 TYR A N 1
ATOM 777 C CA . TYR A 1 104 ? 1.347 5.782 -3.931 1.00 98.19 104 TYR A CA 1
ATOM 778 C C . TYR A 1 104 ? 2.763 5.596 -4.470 1.00 98.19 104 TYR A C 1
ATOM 780 O O . TYR A 1 104 ? 3.015 5.692 -5.674 1.00 98.19 104 TYR A O 1
ATOM 788 N N . ARG A 1 105 ? 3.677 5.263 -3.560 1.00 98.06 105 ARG A N 1
ATOM 789 C CA . ARG A 1 105 ? 5.060 4.896 -3.863 1.00 98.06 105 ARG A CA 1
ATOM 790 C C . ARG A 1 105 ? 5.322 3.456 -3.443 1.00 98.06 105 ARG A C 1
ATOM 792 O O . ARG A 1 105 ? 5.061 3.099 -2.298 1.00 98.06 105 ARG A O 1
ATOM 799 N N . LEU A 1 106 ? 5.866 2.644 -4.343 1.00 98.44 106 LEU A N 1
ATOM 800 C CA . LEU A 1 106 ? 6.443 1.338 -4.028 1.00 98.44 106 LEU A CA 1
ATOM 801 C C . LEU A 1 106 ? 7.842 1.568 -3.443 1.00 98.44 10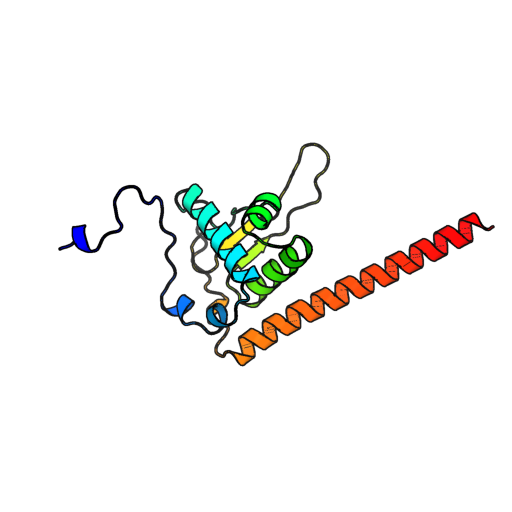6 LEU A C 1
ATOM 803 O O . LEU A 1 106 ? 8.701 2.161 -4.098 1.00 98.44 106 LEU A O 1
ATOM 807 N N . THR A 1 107 ? 8.077 1.138 -2.203 1.00 98.44 107 THR A N 1
ATOM 808 C CA . THR A 1 107 ? 9.267 1.551 -1.428 1.00 98.44 107 THR A CA 1
ATOM 809 C C . THR A 1 107 ? 10.570 0.897 -1.893 1.00 98.44 107 THR A C 1
ATOM 811 O O . THR A 1 107 ? 11.652 1.354 -1.529 1.00 98.44 107 THR A O 1
ATOM 814 N N . TRP A 1 108 ? 10.499 -0.162 -2.705 1.00 98.31 108 TRP A N 1
ATOM 815 C CA . TRP A 1 108 ? 11.669 -0.846 -3.269 1.00 98.31 108 TRP A CA 1
ATOM 816 C C . TRP A 1 108 ? 12.079 -0.331 -4.656 1.00 98.31 108 TRP A C 1
ATOM 818 O O . TRP A 1 108 ? 13.059 -0.817 -5.221 1.00 98.31 108 TRP A O 1
ATOM 828 N N . LEU A 1 109 ? 11.351 0.645 -5.200 1.00 97.56 109 LEU A N 1
ATOM 829 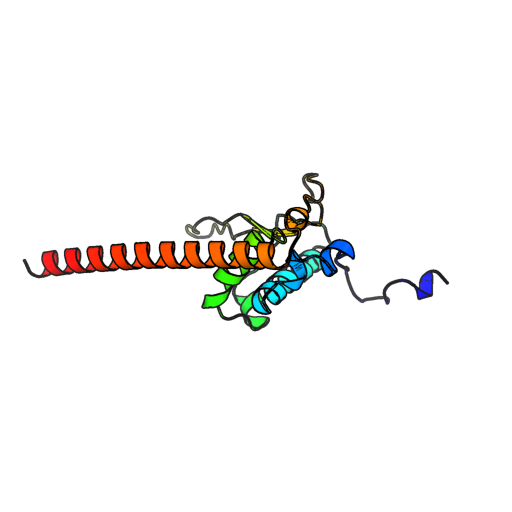C CA . LEU A 1 109 ? 11.663 1.300 -6.465 1.00 97.56 109 LEU A CA 1
ATOM 830 C C . LEU A 1 109 ? 12.050 2.759 -6.211 1.00 97.56 109 LEU A C 1
ATOM 832 O O . LEU A 1 109 ? 11.600 3.376 -5.244 1.00 97.56 109 LEU A O 1
ATOM 836 N N . GLY A 1 110 ? 12.899 3.299 -7.085 1.00 96.38 110 GLY A N 1
ATOM 837 C CA . GLY A 1 110 ? 13.223 4.723 -7.090 1.00 96.38 110 GLY A CA 1
ATOM 838 C C . GLY A 1 110 ? 12.066 5.546 -7.646 1.00 96.38 110 GLY A C 1
ATOM 839 O O . GLY A 1 110 ? 11.071 4.993 -8.115 1.00 96.38 110 GLY A O 1
ATOM 840 N N . THR A 1 111 ? 12.196 6.860 -7.593 1.00 96.31 111 THR A N 1
ATOM 841 C CA . THR A 1 111 ? 11.201 7.817 -8.096 1.00 96.31 111 THR A CA 1
ATOM 842 C C . THR A 1 111 ? 11.834 8.764 -9.126 1.00 96.31 111 THR A C 1
ATOM 844 O O . THR A 1 111 ? 13.064 8.884 -9.164 1.00 96.31 111 THR A O 1
ATOM 847 N N . PRO A 1 112 ? 11.035 9.449 -9.961 1.00 93.00 112 PRO A N 1
ATOM 848 C CA . PRO A 1 112 ? 11.544 10.381 -10.975 1.00 93.00 112 PRO A CA 1
ATOM 849 C C . PRO A 1 112 ? 12.243 11.609 -10.399 1.00 93.00 112 PRO A C 1
ATOM 851 O O . PRO A 1 112 ? 13.135 12.161 -11.033 1.00 93.00 112 PRO A O 1
ATOM 854 N N . ASP A 1 113 ? 11.860 12.023 -9.193 1.00 92.06 113 ASP A N 1
ATOM 855 C CA . ASP A 1 113 ? 12.465 13.125 -8.443 1.00 92.06 113 ASP A CA 1
ATOM 856 C C . ASP A 1 113 ? 13.823 12.759 -7.819 1.00 92.06 113 ASP A C 1
ATOM 858 O O . ASP A 1 113 ? 14.454 13.589 -7.167 1.00 92.06 113 ASP A O 1
ATOM 862 N N . GLY A 1 114 ? 14.314 11.538 -8.054 1.00 91.38 114 GLY A N 1
ATOM 863 C CA . GLY A 1 114 ? 15.645 11.100 -7.640 1.00 91.38 114 GLY A CA 1
ATOM 864 C C . GLY A 1 114 ? 15.693 10.465 -6.252 1.00 91.38 114 GLY A C 1
ATOM 865 O O . GLY A 1 114 ? 16.779 10.097 -5.799 1.00 91.38 114 GLY A O 1
ATOM 866 N N . LEU A 1 115 ? 14.549 10.270 -5.579 1.00 94.44 115 LEU A N 1
ATOM 867 C CA . LEU A 1 115 ? 14.518 9.472 -4.354 1.00 94.44 115 LEU A CA 1
ATOM 868 C C . LEU A 1 115 ? 14.849 8.015 -4.695 1.00 94.44 115 LEU A C 1
ATOM 870 O O . LEU A 1 115 ? 14.161 7.368 -5.493 1.00 94.44 115 LEU A O 1
ATOM 874 N N . THR A 1 116 ? 15.907 7.500 -4.075 1.00 96.06 116 THR A N 1
ATOM 875 C CA . THR A 1 116 ? 16.339 6.107 -4.202 1.00 96.06 116 THR A CA 1
ATOM 876 C C . THR A 1 116 ? 15.379 5.157 -3.470 1.00 96.06 116 THR A C 1
ATOM 878 O O . THR A 1 116 ? 14.627 5.587 -2.593 1.00 96.06 116 THR A O 1
ATOM 881 N N . PRO A 1 117 ? 15.376 3.849 -3.799 1.00 97.00 117 PRO A N 1
ATOM 882 C CA . PRO A 1 117 ? 14.587 2.855 -3.071 1.00 97.00 117 PRO A CA 1
ATOM 883 C C . PRO A 1 117 ? 14.811 2.905 -1.549 1.00 97.00 117 PRO A C 1
ATOM 885 O O . PRO A 1 117 ? 15.886 2.545 -1.062 1.00 97.00 117 PRO A O 1
ATOM 888 N N . THR A 1 118 ? 13.788 3.293 -0.782 1.00 97.88 118 THR A N 1
ATOM 889 C CA . THR A 1 118 ? 13.878 3.434 0.685 1.00 97.88 118 THR A CA 1
ATOM 890 C C . THR A 1 118 ? 13.877 2.090 1.409 1.00 97.88 118 THR A C 1
ATOM 892 O O . THR A 1 118 ? 14.433 1.975 2.498 1.00 97.88 118 THR A O 1
ATOM 895 N N . ASN A 1 119 ? 13.291 1.054 0.800 1.00 97.88 119 ASN A N 1
ATOM 896 C CA . ASN A 1 119 ? 13.227 -0.311 1.325 1.00 97.88 119 ASN A CA 1
ATOM 897 C C . ASN A 1 119 ? 12.742 -0.392 2.784 1.00 97.88 119 ASN A C 1
ATOM 899 O O . ASN A 1 119 ? 13.286 -1.154 3.584 1.00 97.88 119 ASN A O 1
ATOM 903 N N . GLU A 1 120 ? 11.709 0.378 3.131 1.00 98.12 120 GLU A N 1
ATOM 904 C CA . GLU A 1 120 ? 11.168 0.489 4.498 1.00 98.12 120 GLU A CA 1
ATOM 905 C C . GLU A 1 120 ? 10.795 -0.874 5.111 1.00 98.12 120 GLU A C 1
ATOM 907 O O . GLU A 1 120 ? 10.979 -1.102 6.308 1.00 98.12 120 GLU A O 1
ATOM 912 N N . TRP A 1 121 ? 10.367 -1.822 4.275 1.00 98.38 121 TRP A N 1
ATOM 913 C CA . TRP A 1 121 ? 10.111 -3.219 4.628 1.00 98.38 121 TRP A CA 1
ATOM 914 C C . TRP A 1 121 ? 11.306 -3.928 5.289 1.00 98.38 121 TRP A C 1
ATOM 916 O O . TRP A 1 121 ? 11.105 -4.831 6.102 1.00 98.38 121 TRP A O 1
ATOM 926 N N . ARG A 1 122 ? 12.556 -3.516 5.014 1.00 98.06 122 ARG A N 1
ATOM 927 C CA . ARG A 1 122 ? 13.759 -4.099 5.640 1.00 98.06 122 ARG A CA 1
ATOM 928 C C . ARG A 1 122 ? 13.817 -3.849 7.141 1.00 98.06 122 ARG A C 1
ATOM 930 O O . ARG A 1 122 ? 14.571 -4.549 7.817 1.00 98.06 122 ARG A O 1
ATOM 937 N N . ALA A 1 123 ? 13.072 -2.878 7.671 1.00 97.81 123 ALA A N 1
ATOM 938 C CA . ALA A 1 123 ? 12.996 -2.646 9.109 1.00 97.81 123 ALA A CA 1
ATOM 939 C C . ALA A 1 123 ? 12.330 -3.816 9.853 1.00 97.81 123 ALA A C 1
ATOM 941 O O . ALA A 1 123 ? 12.619 -4.011 11.026 1.00 97.81 123 ALA A O 1
ATOM 942 N N . ILE A 1 124 ? 11.487 -4.600 9.171 1.00 98.38 124 ILE A N 1
ATOM 943 C CA . ILE A 1 124 ? 10.749 -5.719 9.755 1.00 98.38 124 ILE A CA 1
ATOM 944 C C . ILE A 1 124 ? 11.599 -6.985 9.660 1.00 98.38 124 ILE A C 1
ATOM 946 O O . ILE A 1 124 ? 11.905 -7.458 8.562 1.00 98.38 124 ILE A O 1
ATOM 950 N N . LYS A 1 125 ? 11.992 -7.540 10.809 1.00 97.62 125 LYS A N 1
ATOM 951 C CA . LYS A 1 125 ? 12.935 -8.674 10.865 1.00 97.62 125 LYS A CA 1
ATOM 952 C C . LYS A 1 125 ? 12.274 -10.018 11.115 1.00 97.62 125 LYS A C 1
ATOM 954 O O . LYS A 1 125 ? 12.852 -11.045 10.774 1.00 97.62 125 LYS A O 1
ATOM 959 N N . THR A 1 126 ? 11.075 -10.024 11.687 1.00 98.50 126 THR A N 1
ATOM 960 C CA . THR A 1 126 ? 10.367 -11.257 12.045 1.00 98.50 126 THR A CA 1
ATOM 961 C C . THR A 1 126 ? 8.917 -11.219 11.589 1.00 98.50 126 THR A C 1
ATOM 963 O O . THR A 1 126 ? 8.322 -10.154 11.419 1.00 98.50 126 THR A O 1
ATOM 966 N N . GLU A 1 127 ? 8.327 -12.399 11.413 1.00 98.00 127 GLU A N 1
ATOM 967 C CA . GLU A 1 127 ? 6.906 -12.524 11.084 1.00 98.00 127 GLU A CA 1
ATOM 968 C C . GLU A 1 127 ? 6.018 -11.941 12.192 1.00 98.00 127 GLU A C 1
ATOM 970 O O . GLU A 1 127 ? 5.032 -11.257 11.915 1.00 98.00 127 GLU A O 1
ATOM 975 N N . GLN A 1 128 ? 6.395 -12.149 13.457 1.00 98.31 128 GLN A N 1
ATOM 976 C CA . GLN A 1 128 ? 5.649 -11.616 14.594 1.00 98.31 128 GLN A CA 1
ATOM 977 C C . GLN A 1 128 ? 5.654 -10.084 14.617 1.00 98.31 128 GLN A C 1
ATOM 979 O O . GLN A 1 128 ? 4.631 -9.467 14.925 1.00 98.31 128 GLN A O 1
ATOM 984 N N . GLU A 1 129 ? 6.774 -9.457 14.253 1.00 98.44 129 GLU A N 1
ATOM 985 C CA . GLU A 1 129 ? 6.848 -8.004 14.115 1.00 98.44 129 GLU A CA 1
ATOM 986 C C . GLU A 1 129 ? 5.926 -7.510 12.991 1.00 98.44 129 GLU A C 1
ATOM 988 O O . GLU A 1 129 ? 5.159 -6.569 13.202 1.00 98.44 129 GLU A O 1
ATOM 993 N N . ALA A 1 130 ? 5.936 -8.177 11.831 1.00 98.44 130 ALA A N 1
ATOM 994 C CA . ALA A 1 130 ? 5.059 -7.848 10.707 1.00 98.44 130 ALA A CA 1
ATOM 995 C C . ALA A 1 130 ? 3.580 -7.889 11.124 1.00 98.44 130 ALA A C 1
ATOM 997 O O . ALA A 1 130 ? 2.846 -6.913 10.952 1.00 98.44 130 ALA A O 1
ATOM 998 N N . ARG A 1 131 ? 3.162 -8.990 11.763 1.00 98.31 131 ARG A N 1
ATOM 999 C CA . ARG A 1 131 ? 1.797 -9.175 12.278 1.00 98.31 131 ARG A CA 1
ATOM 1000 C C . ARG A 1 131 ? 1.429 -8.106 13.306 1.00 98.31 131 ARG A C 1
ATOM 1002 O O . ARG A 1 131 ? 0.348 -7.530 13.219 1.00 98.31 131 ARG A O 1
ATOM 1009 N N . THR A 1 132 ? 2.333 -7.791 14.234 1.00 98.62 132 THR A N 1
ATOM 1010 C CA . THR A 1 132 ? 2.121 -6.739 15.245 1.00 98.62 132 THR A CA 1
ATOM 1011 C C . THR A 1 132 ? 1.888 -5.376 14.595 1.00 98.62 132 THR A C 1
ATOM 1013 O O . THR A 1 132 ? 0.947 -4.673 14.960 1.00 98.62 132 THR A O 1
ATOM 1016 N N . ARG A 1 133 ? 2.684 -5.007 13.582 1.00 98.62 133 ARG A N 1
ATOM 1017 C CA . ARG A 1 133 ? 2.495 -3.740 12.855 1.00 98.62 133 ARG A CA 1
ATOM 1018 C C . ARG A 1 133 ? 1.140 -3.675 12.150 1.00 98.62 133 ARG A C 1
ATOM 1020 O O . ARG A 1 133 ? 0.478 -2.639 12.221 1.00 98.62 133 ARG A O 1
ATOM 1027 N N . ILE A 1 134 ? 0.703 -4.772 11.524 1.00 98.50 134 ILE A N 1
ATOM 1028 C CA . ILE A 1 134 ? -0.624 -4.861 10.894 1.00 98.50 134 ILE A CA 1
ATOM 1029 C C . ILE A 1 134 ? -1.730 -4.680 11.941 1.00 98.50 134 ILE A C 1
ATOM 1031 O O . ILE A 1 134 ? -2.624 -3.854 11.750 1.00 98.50 134 ILE A O 1
ATOM 1035 N N . VAL A 1 135 ? -1.670 -5.422 13.053 1.00 98.38 135 VAL A N 1
ATOM 1036 C CA . VAL A 1 135 ? -2.673 -5.352 14.129 1.00 98.38 135 VAL A CA 1
ATOM 1037 C C . VAL A 1 135 ? -2.773 -3.932 14.676 1.00 98.38 135 VAL A C 1
ATOM 1039 O O . VAL A 1 135 ? -3.867 -3.370 14.680 1.00 98.38 135 VAL A O 1
ATOM 1042 N N . ASN A 1 136 ? -1.642 -3.309 15.014 1.00 98.50 136 ASN A N 1
ATOM 1043 C CA . ASN A 1 136 ? -1.602 -1.937 15.523 1.00 98.50 136 ASN A CA 1
ATOM 1044 C C . ASN A 1 136 ? -2.241 -0.942 14.538 1.00 98.50 136 ASN A C 1
ATOM 1046 O O . ASN A 1 136 ? -3.015 -0.070 14.939 1.00 98.50 136 ASN A O 1
ATOM 1050 N N . ALA A 1 137 ? -1.971 -1.086 13.236 1.00 97.81 137 ALA A N 1
ATOM 1051 C CA . ALA A 1 137 ? -2.582 -0.246 12.207 1.00 97.81 137 ALA A CA 1
ATOM 1052 C C . ALA A 1 137 ? -4.107 -0.448 12.116 1.00 97.81 137 ALA A C 1
ATOM 1054 O O . ALA A 1 137 ? -4.864 0.520 11.985 1.00 97.81 137 ALA A O 1
ATOM 1055 N N . MET A 1 138 ? -4.582 -1.694 12.216 1.00 97.88 138 MET A N 1
ATOM 1056 C CA . MET A 1 138 ? -6.015 -2.003 12.193 1.00 97.88 138 MET A CA 1
ATOM 1057 C C . MET A 1 138 ? -6.734 -1.528 13.460 1.00 97.88 138 MET A C 1
ATOM 1059 O O . MET A 1 138 ? -7.860 -1.036 13.375 1.00 97.88 138 MET A O 1
ATOM 1063 N N . GLU A 1 139 ? -6.107 -1.641 14.627 1.00 98.12 139 GLU A N 1
ATOM 1064 C CA . GLU A 1 139 ? -6.638 -1.129 15.892 1.00 98.12 139 GLU A CA 1
ATOM 1065 C C . GLU A 1 139 ? -6.740 0.395 15.888 1.00 98.12 139 GLU A C 1
ATOM 1067 O O . GLU A 1 139 ? -7.789 0.938 16.245 1.00 98.12 139 GLU A O 1
ATOM 1072 N N . ALA A 1 140 ? -5.712 1.087 15.390 1.00 97.38 140 ALA A N 1
ATOM 1073 C CA . ALA A 1 140 ? -5.750 2.533 15.201 1.00 97.38 140 ALA A CA 1
ATOM 1074 C C . ALA A 1 140 ? -6.923 2.952 14.296 1.00 97.38 140 ALA A C 1
ATOM 1076 O O . ALA A 1 140 ? -7.683 3.858 14.648 1.00 97.38 140 ALA A O 1
ATOM 1077 N N . LEU A 1 141 ? -7.147 2.241 13.181 1.00 96.06 141 LEU A N 1
ATOM 1078 C CA . LEU A 1 141 ? -8.290 2.485 12.296 1.00 96.06 141 LEU A CA 1
ATOM 1079 C C . LEU A 1 141 ? -9.636 2.242 13.001 1.00 96.06 141 LEU A C 1
ATOM 1081 O O . LEU A 1 141 ? -10.567 3.038 12.848 1.00 96.06 141 LEU A O 1
ATOM 1085 N N . LYS A 1 142 ? -9.771 1.144 13.756 1.00 96.50 142 LYS A N 1
ATOM 1086 C CA . LYS A 1 142 ? -10.995 0.838 14.518 1.00 96.50 142 LYS A CA 1
ATOM 1087 C C . LYS A 1 142 ? -11.286 1.930 15.548 1.00 96.50 142 LYS A C 1
ATOM 1089 O O . LYS A 1 142 ? -12.425 2.389 15.623 1.00 96.50 142 LYS A O 1
ATOM 1094 N N . ARG A 1 143 ? -10.263 2.391 16.273 1.00 97.06 143 ARG A N 1
ATOM 1095 C CA . ARG A 1 143 ? -10.362 3.490 17.244 1.00 97.06 143 ARG A CA 1
ATOM 1096 C C . ARG A 1 143 ? -10.762 4.806 16.579 1.00 97.06 143 ARG A C 1
ATOM 1098 O O . ARG A 1 143 ? -11.650 5.497 17.066 1.00 97.06 143 ARG A O 1
ATOM 1105 N N . GLU A 1 144 ? -10.168 5.150 15.439 1.00 95.44 144 GLU A N 1
ATOM 1106 C CA . GLU A 1 144 ? -10.548 6.358 14.695 1.00 95.44 144 GLU A CA 1
ATOM 1107 C C . GLU A 1 144 ? -12.015 6.295 14.232 1.00 95.44 144 GLU A C 1
ATOM 1109 O O . GLU A 1 144 ? -12.757 7.279 14.321 1.00 95.44 144 GLU A O 1
ATOM 1114 N N . ARG A 1 145 ? -12.461 5.125 13.755 1.00 94.19 145 ARG A N 1
ATOM 1115 C CA . ARG A 1 145 ? -13.853 4.900 13.344 1.00 94.19 145 ARG A CA 1
ATOM 1116 C C . ARG A 1 145 ? -14.823 5.001 14.520 1.00 94.19 145 ARG A C 1
ATOM 1118 O O . ARG A 1 145 ? -15.865 5.633 14.351 1.00 94.19 145 ARG A O 1
ATOM 1125 N N . SER A 1 146 ? -14.494 4.433 15.683 1.00 96.25 146 SER A N 1
ATOM 1126 C CA . SER A 1 146 ? -15.360 4.499 16.868 1.00 96.25 146 SER A CA 1
ATOM 1127 C C . SER A 1 146 ? -15.504 5.931 17.386 1.00 96.25 146 SER A C 1
ATOM 1129 O O . SER A 1 146 ? -16.627 6.374 17.617 1.00 96.25 146 SER A O 1
ATOM 1131 N N . ILE A 1 147 ? -14.409 6.698 17.446 1.00 96.94 147 ILE A N 1
ATOM 1132 C CA . ILE A 1 147 ? -14.434 8.121 17.827 1.00 96.94 147 ILE A CA 1
ATOM 1133 C C . ILE A 1 147 ? -15.332 8.920 16.875 1.00 96.94 147 ILE A C 1
ATOM 1135 O O . ILE A 1 147 ? -16.198 9.678 17.310 1.00 96.94 147 ILE A O 1
ATOM 1139 N N . LYS A 1 148 ? -15.179 8.728 15.558 1.00 94.56 148 LYS A N 1
ATOM 1140 C CA . LYS A 1 148 ? -16.014 9.424 14.565 1.00 94.56 148 LYS A CA 1
ATOM 1141 C C . LYS A 1 148 ? -17.483 9.020 14.642 1.00 94.56 148 LYS A C 1
ATOM 1143 O O . LYS A 1 148 ? -18.347 9.864 14.417 1.00 94.56 148 LYS A O 1
ATOM 1148 N N . ALA A 1 149 ? -17.774 7.751 14.918 1.00 94.69 149 ALA A N 1
ATOM 1149 C CA . ALA A 1 149 ? -19.141 7.278 15.100 1.00 94.69 149 ALA A CA 1
ATOM 1150 C C . ALA A 1 149 ? -19.787 7.918 16.338 1.00 94.69 149 ALA A C 1
ATOM 1152 O O . ALA A 1 149 ? -20.896 8.439 16.229 1.00 94.69 149 ALA A O 1
ATOM 1153 N N . ALA A 1 150 ? -19.065 7.972 17.462 1.00 95.44 150 ALA A N 1
ATOM 1154 C CA . ALA A 1 150 ? -19.520 8.630 18.685 1.00 95.44 150 ALA A CA 1
ATOM 1155 C C . ALA A 1 150 ? -19.802 10.126 18.459 1.00 95.44 150 ALA A C 1
ATOM 1157 O O . ALA A 1 150 ? -20.894 10.596 18.769 1.00 95.44 150 ALA A O 1
ATOM 1158 N N . ALA A 1 151 ? -18.882 10.851 17.812 1.00 95.38 151 ALA A N 1
ATOM 1159 C CA . ALA A 1 151 ? -19.068 12.271 17.496 1.00 95.38 151 ALA A CA 1
ATOM 1160 C C . ALA A 1 151 ? -20.285 12.526 16.582 1.00 95.38 151 ALA A C 1
ATOM 1162 O O . ALA A 1 151 ? -21.031 13.488 16.772 1.00 95.38 151 ALA A O 1
ATOM 1163 N N . ARG A 1 152 ? -20.525 11.651 15.593 1.00 93.62 152 ARG A N 1
ATOM 1164 C CA . ARG A 1 152 ? -21.711 11.735 14.720 1.00 93.62 152 ARG A CA 1
ATOM 1165 C C . ARG A 1 152 ? -23.008 11.481 15.487 1.00 93.62 152 ARG A C 1
ATOM 1167 O O . ARG A 1 152 ? -23.981 12.195 15.255 1.00 93.62 152 ARG A O 1
ATOM 1174 N N . ALA A 1 153 ? -23.020 10.492 16.379 1.00 94.25 153 ALA A N 1
ATOM 1175 C CA . ALA A 1 153 ? -24.179 10.183 17.213 1.00 94.25 153 ALA A CA 1
ATOM 1176 C C . ALA A 1 153 ? -24.508 11.345 18.163 1.00 94.25 153 ALA A C 1
ATOM 1178 O O . ALA A 1 153 ? -25.667 11.744 18.276 1.00 94.25 153 ALA A O 1
ATOM 1179 N N . GLU A 1 154 ? -23.487 11.949 18.774 1.00 94.56 154 GLU A N 1
ATOM 1180 C CA . GLU A 1 154 ? -23.655 13.121 19.631 1.00 94.56 154 GLU A CA 1
ATOM 1181 C C . GLU A 1 154 ? -24.244 14.312 18.858 1.00 94.56 154 GLU A C 1
ATOM 1183 O O . GLU A 1 154 ? -25.206 14.937 19.314 1.00 94.56 154 GLU A O 1
ATOM 1188 N N . TYR A 1 155 ? -23.715 14.600 17.664 1.00 92.56 155 TYR A N 1
ATOM 1189 C CA . TYR A 1 155 ? -24.226 15.669 16.805 1.00 92.56 155 TYR A CA 1
ATOM 1190 C C . TYR A 1 155 ? -25.691 15.441 16.405 1.00 92.56 155 TYR A C 1
ATOM 1192 O O . TYR A 1 155 ? -26.507 16.358 16.514 1.00 92.56 155 TYR A O 1
ATOM 1200 N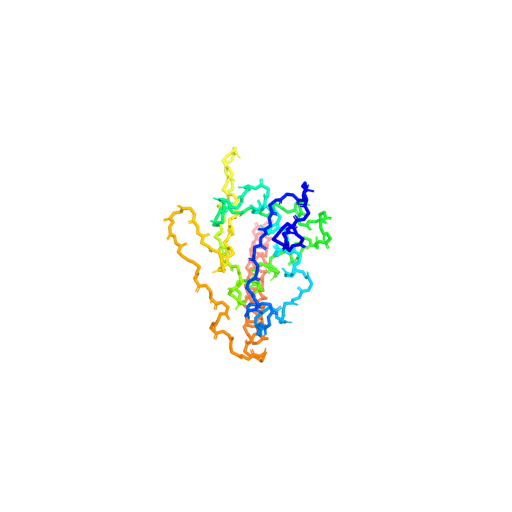 N . ALA A 1 156 ? -26.049 14.218 16.003 1.00 91.69 156 ALA A N 1
ATOM 1201 C CA . ALA A 1 156 ? -27.428 13.862 15.669 1.00 91.69 156 ALA A CA 1
ATOM 1202 C C . ALA A 1 156 ? -28.371 14.022 16.875 1.00 91.69 156 ALA A C 1
ATOM 1204 O O . ALA A 1 156 ? -29.458 14.585 16.740 1.00 91.69 156 ALA A O 1
ATOM 1205 N N . GLY A 1 157 ? -27.933 13.616 18.072 1.00 92.44 157 GLY A N 1
ATOM 1206 C CA . GLY A 1 157 ? -28.689 13.807 19.310 1.00 92.44 157 GLY A CA 1
ATOM 1207 C C . GLY A 1 157 ? -28.915 15.284 19.650 1.00 92.44 157 GLY A C 1
ATOM 1208 O O . GLY A 1 157 ? -30.027 15.674 20.007 1.00 92.44 157 GLY A O 1
ATOM 1209 N N . ARG A 1 158 ? -27.889 16.134 19.486 1.00 91.12 158 ARG A N 1
ATOM 1210 C CA . ARG A 1 158 ? -28.015 17.594 19.658 1.00 91.12 158 ARG A CA 1
ATOM 1211 C C . ARG A 1 158 ? -28.985 18.206 18.640 1.00 91.12 158 ARG A C 1
ATOM 1213 O O . ARG A 1 158 ? -29.826 19.013 19.027 1.00 91.12 158 ARG A O 1
ATOM 1220 N N . ALA A 1 159 ? -28.897 17.811 17.369 1.00 88.50 159 ALA A N 1
ATOM 1221 C CA . ALA A 1 159 ? -29.789 18.294 16.316 1.00 88.50 159 ALA A CA 1
ATOM 1222 C C . ALA A 1 159 ? -31.256 17.910 16.575 1.00 88.50 159 ALA A C 1
ATOM 1224 O O . ALA A 1 159 ? -32.140 18.744 16.400 1.00 88.50 159 ALA A O 1
ATOM 1225 N N . ASN A 1 160 ? -31.510 16.687 17.050 1.00 89.00 160 ASN A N 1
ATOM 1226 C CA . ASN A 1 160 ? -32.856 16.233 17.404 1.00 89.00 160 ASN A CA 1
ATOM 1227 C C . ASN A 1 160 ? -33.430 17.003 18.598 1.00 89.00 160 ASN A C 1
ATOM 1229 O O . ASN A 1 160 ? -34.569 17.448 18.527 1.00 89.00 160 ASN A O 1
ATOM 1233 N N . ARG A 1 161 ? -32.635 17.241 19.654 1.00 88.81 161 ARG A N 1
ATOM 1234 C CA . ARG A 1 161 ? -33.065 18.073 20.794 1.00 88.81 161 ARG A CA 1
ATOM 1235 C C . ARG A 1 161 ? -33.427 19.496 20.372 1.00 88.81 161 ARG A C 1
ATOM 1237 O O . ARG A 1 161 ? -34.423 20.023 20.838 1.00 88.81 161 ARG A O 1
ATOM 1244 N N . LYS A 1 162 ? -32.656 20.090 19.454 1.00 83.81 162 LYS A N 1
ATOM 1245 C CA . LYS A 1 162 ? -32.934 21.430 18.912 1.00 83.81 162 LYS A CA 1
ATOM 1246 C C . LYS A 1 162 ? -34.194 21.484 18.036 1.00 83.81 162 LYS A C 1
ATOM 1248 O O . LYS A 1 162 ? -34.755 22.553 17.881 1.00 83.81 162 LYS A O 1
ATOM 1253 N N . ARG A 1 163 ? -34.610 20.370 17.424 1.00 77.06 163 ARG A N 1
ATOM 1254 C CA . ARG A 1 163 ? -35.851 20.290 16.629 1.00 77.06 163 ARG A CA 1
ATOM 1255 C C . ARG A 1 163 ? -37.100 20.031 17.475 1.00 77.06 163 ARG A C 1
ATOM 1257 O O . ARG A 1 163 ? -38.196 20.228 16.972 1.00 77.06 163 ARG A O 1
ATOM 1264 N N . ALA A 1 164 ? -36.928 19.523 18.695 1.00 76.00 164 ALA A N 1
ATOM 1265 C CA . ALA A 1 164 ? -38.013 19.188 19.616 1.00 76.00 164 ALA A CA 1
ATOM 1266 C C . ALA A 1 164 ? -38.342 20.314 20.617 1.00 76.00 164 ALA A C 1
ATOM 1268 O O . ALA A 1 164 ? -39.300 20.176 21.373 1.00 76.00 164 ALA A O 1
ATOM 1269 N N . ALA A 1 165 ? -37.540 21.382 20.634 1.00 66.94 165 ALA A N 1
ATOM 1270 C CA . ALA A 1 165 ? -37.764 22.626 21.368 1.00 66.94 165 ALA A CA 1
ATOM 1271 C C . ALA A 1 165 ? -38.143 23.732 20.379 1.00 66.94 165 ALA A C 1
ATOM 1273 O O . ALA A 1 165 ? -38.959 24.594 20.764 1.00 66.94 165 ALA A O 1
#

Sequence (165 aa):
MRKALGLPQGVGFCVPVPRDLLCSPAWLAMSDQCRKLIDALMTEHADHGGFENGNLKAPYDTLQARGMRRGNILSAILEAKALGIVDPTRGVRSYGSRKAPSVYRLTWLGTPDGLTPTNEWRAIKTEQEARTRIVNAMEALKRERSIKAAARAEYAGRANRKRAA

Foldseek 3Di:
DVVVPDDDPPPFAADDDDPCNCPFLLNVLADPLLVLQVVLQRVQCRVVVNAAAQAGDDDPVNSVVSVDDSVCNVLSQLLCVLLVQKDKDQWDDDDPPDTGHIGIHGQQCAHNVGRHRNPRNVVHHDNVSSVVSSVVSVVVVVVVVVVVVVVVVVVVVVVVVVVVD

Organism: NCBI:txid2819348

pLDDT: mean 93.35, std 7.95, range [54.56, 98.75]

Secondary structure (DSSP, 8-state):
-GGGGSPPTT--------HHHHTSHHHHT--HHHHHHHHHHHHHHHHTTT--TTSB---HHHHHHTT--HHHHHHHHHHHHHTTSEEEEPPEEEETTEEE--EEEETTS--TTS-----GGGG--SHHHHHHHHHHHHHHHHHHHHHHHHHHHHHHHHHHHHHH-